Protein AF-A0A509LQJ0-F1 (afdb_monomer)

Structure (mmCIF, N/CA/C/O backbone):
data_AF-A0A509LQJ0-F1
#
_entry.id   AF-A0A509LQJ0-F1
#
loop_
_atom_site.group_PDB
_ato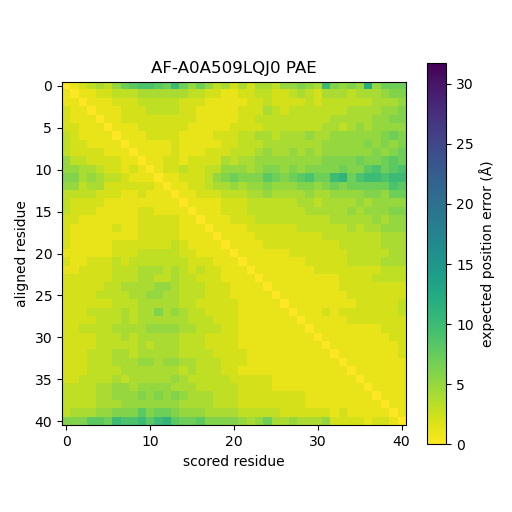m_site.id
_atom_site.type_symbol
_atom_site.label_atom_id
_atom_site.label_alt_id
_atom_site.label_comp_id
_atom_site.label_asym_id
_atom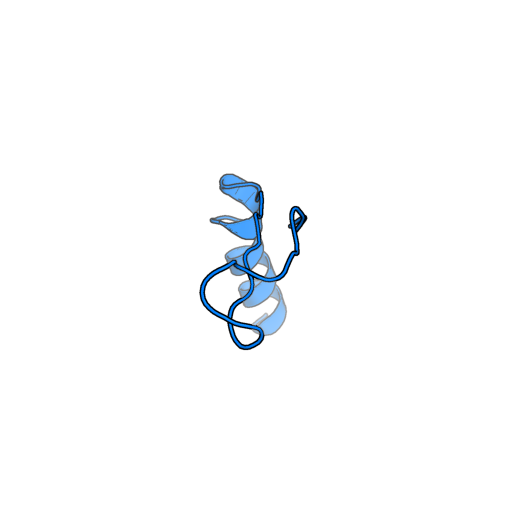_site.label_entity_id
_atom_site.label_seq_id
_atom_site.pdbx_PDB_ins_code
_atom_site.Cartn_x
_atom_site.Cartn_y
_atom_site.Cartn_z
_atom_site.occupancy
_atom_site.B_iso_or_equiv
_atom_site.auth_seq_id
_atom_site.auth_comp_id
_ato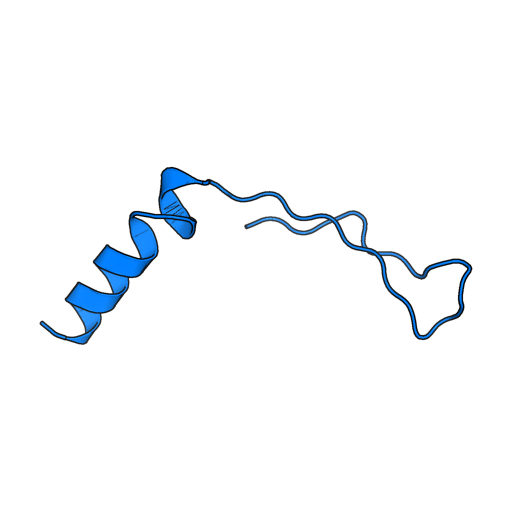m_site.auth_asym_id
_atom_site.auth_atom_id
_atom_site.pdbx_PDB_model_num
ATOM 1 N N . VAL A 1 1 ? 1.148 6.541 0.354 1.00 82.94 1 VAL A N 1
ATOM 2 C CA . VAL A 1 1 ? 2.066 5.384 0.259 1.00 82.94 1 VAL A CA 1
ATOM 3 C C . VAL A 1 1 ? 2.754 5.462 -1.101 1.00 82.94 1 VAL A C 1
ATOM 5 O O . VAL A 1 1 ? 2.096 5.163 -2.093 1.00 82.94 1 VAL A O 1
ATOM 8 N N . PRO A 1 2 ? 3.972 6.029 -1.194 1.00 95.75 2 PRO A N 1
ATOM 9 C CA . PRO A 1 2 ? 4.681 6.183 -2.465 1.00 95.75 2 PRO A CA 1
ATOM 10 C C . PRO A 1 2 ? 5.084 4.835 -3.068 1.00 95.75 2 PRO A C 1
ATOM 12 O O . PRO A 1 2 ? 5.593 3.971 -2.358 1.00 95.75 2 PRO A O 1
ATOM 15 N N . VAL A 1 3 ? 4.928 4.712 -4.387 1.00 98.25 3 VAL A N 1
ATOM 16 C CA . VAL A 1 3 ? 5.404 3.582 -5.195 1.00 98.25 3 VAL A CA 1
ATOM 17 C C . VAL A 1 3 ? 6.334 4.124 -6.278 1.00 98.25 3 VAL A C 1
ATOM 19 O O . VAL A 1 3 ? 6.007 5.094 -6.956 1.00 98.25 3 VAL A O 1
ATOM 22 N N . GLY A 1 4 ? 7.500 3.510 -6.442 1.00 98.12 4 GLY A N 1
ATOM 23 C CA . GLY A 1 4 ? 8.506 3.877 -7.432 1.00 98.12 4 GLY A CA 1
ATOM 24 C C . GLY A 1 4 ? 9.249 2.656 -7.967 1.00 98.12 4 GLY A C 1
ATOM 25 O O . GLY A 1 4 ? 8.820 1.520 -7.776 1.00 98.12 4 GLY A O 1
ATOM 26 N N . ARG A 1 5 ? 10.371 2.891 -8.665 1.00 97.44 5 ARG A N 1
ATOM 27 C CA . ARG A 1 5 ? 11.175 1.837 -9.328 1.00 97.44 5 ARG A CA 1
ATOM 28 C C . ARG A 1 5 ? 10.353 0.951 -10.276 1.00 97.44 5 ARG A C 1
ATOM 30 O O . ARG A 1 5 ? 10.662 -0.222 -10.448 1.00 97.44 5 ARG A O 1
ATOM 37 N N . ILE A 1 6 ? 9.330 1.537 -10.897 1.00 98.00 6 ILE A N 1
ATOM 38 C CA . ILE A 1 6 ? 8.429 0.842 -11.811 1.00 98.00 6 ILE A CA 1
ATOM 39 C C . ILE A 1 6 ? 9.158 0.598 -13.134 1.00 98.00 6 ILE A C 1
ATOM 41 O O . ILE A 1 6 ? 9.468 1.550 -13.848 1.00 98.00 6 ILE A O 1
ATOM 45 N N . ARG A 1 7 ? 9.454 -0.666 -13.454 1.00 97.38 7 ARG A N 1
ATOM 46 C CA . ARG A 1 7 ? 10.050 -1.059 -14.745 1.00 97.38 7 ARG A CA 1
ATOM 47 C C . ARG A 1 7 ? 9.706 -2.499 -15.120 1.00 97.38 7 ARG A C 1
ATOM 49 O O . ARG A 1 7 ? 9.411 -3.313 -14.245 1.00 97.38 7 ARG A O 1
ATOM 56 N N . LYS A 1 8 ? 9.794 -2.814 -16.415 1.00 98.19 8 LYS A N 1
ATOM 57 C CA . LYS A 1 8 ? 9.715 -4.191 -16.923 1.00 98.19 8 LYS A CA 1
ATOM 58 C C . LYS A 1 8 ? 10.908 -5.016 -16.434 1.00 98.19 8 LYS A C 1
ATOM 60 O O . LYS A 1 8 ? 12.007 -4.481 -16.257 1.00 98.19 8 LYS A O 1
ATOM 65 N N . MET A 1 9 ? 10.681 -6.297 -16.167 1.00 97.88 9 MET A N 1
ATOM 66 C CA . MET A 1 9 ? 11.726 -7.230 -15.743 1.00 97.88 9 MET A CA 1
ATOM 67 C C . MET A 1 9 ? 12.326 -7.961 -16.945 1.00 97.88 9 MET A C 1
ATOM 69 O O . MET A 1 9 ? 11.659 -8.188 -17.945 1.00 97.88 9 MET A O 1
ATOM 73 N N . ASN A 1 10 ? 13.565 -8.434 -16.805 1.00 97.12 10 ASN A N 1
ATOM 74 C CA . ASN A 1 10 ? 14.238 -9.226 -17.846 1.00 97.12 10 ASN A CA 1
ATOM 75 C C . ASN A 1 10 ? 13.595 -10.613 -18.081 1.00 97.12 10 ASN A C 1
ATOM 77 O O . ASN A 1 10 ? 14.027 -11.338 -18.967 1.00 97.12 10 ASN A O 1
ATOM 81 N N . LEU A 1 11 ? 12.599 -10.993 -17.271 1.00 96.94 11 LEU A N 1
ATOM 82 C CA . LEU A 1 11 ? 11.829 -12.237 -17.392 1.00 96.94 11 LEU A CA 1
ATOM 83 C C . LEU A 1 11 ? 10.812 -12.199 -18.545 1.00 96.94 11 LEU A C 1
ATOM 85 O O . LEU A 1 11 ? 10.328 -13.248 -18.954 1.00 96.94 11 LEU A O 1
ATOM 89 N N . GLY A 1 12 ? 10.479 -11.007 -19.045 1.00 96.31 12 GLY A N 1
ATOM 90 C CA . GLY A 1 12 ? 9.494 -10.801 -20.103 1.00 96.31 12 GLY A CA 1
ATOM 91 C C . GLY A 1 12 ? 8.621 -9.578 -19.835 1.00 96.31 12 GLY A C 1
ATOM 92 O O . GLY A 1 12 ? 8.525 -9.097 -18.702 1.00 96.31 12 GLY A O 1
ATOM 93 N N . ASP A 1 13 ? 7.959 -9.090 -20.883 1.00 96.19 13 ASP A N 1
ATOM 94 C CA . ASP A 1 13 ? 7.143 -7.872 -20.828 1.00 96.19 13 ASP A CA 1
ATOM 95 C C . ASP A 1 13 ? 5.898 -8.004 -19.942 1.00 96.19 13 ASP A C 1
ATOM 97 O O . ASP A 1 13 ? 5.336 -6.991 -19.520 1.00 96.19 13 ASP A O 1
ATOM 101 N N . ASP A 1 14 ? 5.505 -9.221 -19.577 1.00 98.00 14 ASP A N 1
ATOM 102 C CA . ASP A 1 14 ? 4.397 -9.473 -18.652 1.00 98.00 14 ASP A CA 1
ATOM 103 C C . ASP A 1 14 ? 4.773 -9.234 -17.179 1.00 98.00 14 ASP A C 1
ATOM 105 O O . ASP A 1 14 ? 3.901 -9.173 -16.312 1.00 98.00 14 ASP A O 1
ATOM 109 N N . TYR A 1 15 ? 6.062 -9.038 -16.875 1.00 97.81 15 TYR A N 1
ATOM 110 C CA . TYR A 1 15 ? 6.559 -8.882 -15.509 1.00 97.81 15 TYR A CA 1
ATOM 111 C C . TYR A 1 15 ? 6.995 -7.445 -15.212 1.00 97.81 15 TYR A C 1
ATOM 113 O O . TYR A 1 15 ? 7.795 -6.838 -15.931 1.00 97.81 15 TYR A O 1
ATOM 121 N N . LEU A 1 16 ? 6.506 -6.907 -14.093 1.00 98.06 16 LEU A N 1
ATOM 122 C CA . LEU A 1 16 ? 6.809 -5.562 -13.611 1.00 98.06 16 LEU A CA 1
ATOM 123 C C . LEU A 1 16 ? 7.406 -5.638 -12.205 1.00 98.06 16 LEU A C 1
ATOM 125 O O . LEU A 1 16 ? 6.868 -6.312 -11.331 1.00 98.06 16 LEU A O 1
ATOM 129 N N . THR A 1 17 ? 8.488 -4.901 -11.969 1.00 97.81 17 THR A N 1
ATOM 130 C CA . THR A 1 17 ? 8.979 -4.642 -10.611 1.00 97.81 17 THR A CA 1
ATOM 131 C C . THR A 1 17 ? 8.501 -3.274 -10.145 1.00 97.81 17 THR A C 1
ATOM 133 O O . THR A 1 17 ? 8.382 -2.344 -10.944 1.00 97.81 17 THR A O 1
ATOM 136 N N . CYS A 1 18 ? 8.219 -3.152 -8.853 1.00 98.25 18 CYS A N 1
ATOM 137 C CA . CYS A 1 18 ? 7.903 -1.903 -8.182 1.00 98.25 18 CYS A CA 1
ATOM 138 C C . CYS A 1 18 ? 8.407 -1.961 -6.735 1.00 98.25 18 CYS A C 1
ATOM 140 O O . CYS A 1 18 ? 8.597 -3.036 -6.165 1.00 98.25 18 CYS A O 1
ATOM 142 N N . PHE A 1 19 ? 8.647 -0.795 -6.144 1.00 98.38 19 PHE A N 1
ATOM 143 C CA . PHE A 1 19 ? 9.068 -0.657 -4.756 1.00 98.38 19 PHE A CA 1
ATOM 144 C C . PHE A 1 19 ? 8.215 0.400 -4.072 1.00 98.38 19 PHE A C 1
ATOM 146 O O . PHE A 1 19 ? 8.070 1.507 -4.589 1.00 98.38 19 PHE A O 1
ATOM 153 N N . SER A 1 20 ? 7.663 0.066 -2.911 1.00 98.12 20 SER A N 1
ATOM 154 C CA . SER A 1 20 ? 6.771 0.942 -2.161 1.00 98.12 20 SER A CA 1
ATOM 155 C C . SER A 1 20 ? 7.305 1.170 -0.756 1.00 98.12 20 SER A C 1
ATOM 157 O O . SER A 1 20 ? 7.861 0.260 -0.148 1.00 98.1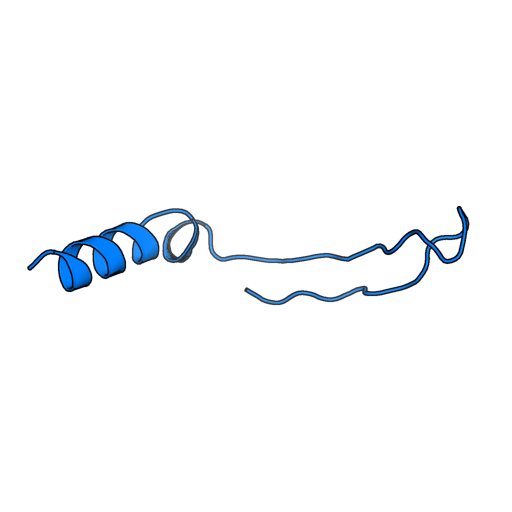2 20 SER A O 1
ATOM 159 N N . VAL A 1 21 ? 7.083 2.369 -0.223 1.00 98.06 21 VAL A N 1
ATOM 160 C CA . VAL A 1 21 ? 7.329 2.689 1.191 1.00 98.06 21 VAL A CA 1
ATOM 161 C C . VAL A 1 21 ? 6.017 3.142 1.814 1.00 98.06 21 VAL A C 1
ATOM 163 O O . VAL A 1 21 ? 5.221 3.833 1.178 1.00 98.06 21 VAL A O 1
ATOM 166 N N . GLY A 1 22 ? 5.773 2.744 3.056 1.00 97.56 22 GLY A N 1
ATOM 167 C CA . GLY A 1 22 ? 4.590 3.130 3.811 1.00 97.56 22 GLY A CA 1
ATOM 168 C C . GLY A 1 22 ? 4.948 3.466 5.249 1.00 97.56 22 GLY A C 1
ATOM 169 O O . GLY A 1 22 ? 5.942 2.975 5.777 1.00 97.56 22 GLY A O 1
ATOM 170 N N . ASP A 1 23 ? 4.126 4.308 5.865 1.00 98.25 23 ASP A N 1
ATOM 171 C CA . ASP A 1 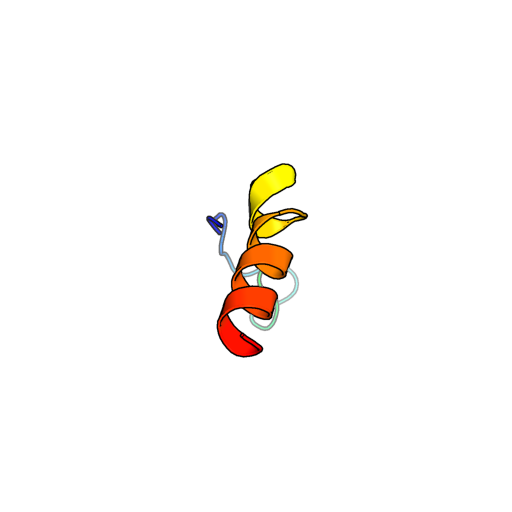23 ? 4.194 4.558 7.299 1.00 98.25 23 ASP A CA 1
ATOM 172 C C . ASP A 1 23 ? 3.508 3.405 8.048 1.00 98.25 23 ASP A C 1
ATOM 174 O O . ASP A 1 23 ? 2.333 3.108 7.801 1.00 98.25 23 ASP A O 1
ATOM 178 N N . GLN A 1 24 ? 4.256 2.750 8.939 1.00 98.31 24 GLN A N 1
ATOM 179 C CA . GLN A 1 24 ? 3.801 1.573 9.675 1.00 98.31 24 GLN A CA 1
ATOM 180 C C . GLN A 1 24 ? 2.693 1.895 10.685 1.00 98.31 24 GLN A C 1
ATOM 182 O O . GLN A 1 24 ? 1.786 1.086 10.861 1.00 98.31 24 GLN A O 1
ATOM 187 N N . LEU A 1 25 ? 2.756 3.043 11.363 1.00 98.38 25 LEU A N 1
ATOM 188 C CA . LEU A 1 25 ? 1.841 3.359 12.462 1.00 98.38 25 LEU A CA 1
ATOM 189 C C . LEU A 1 25 ? 0.584 4.089 11.987 1.00 98.38 25 LEU A C 1
ATOM 191 O O . LEU A 1 25 ? -0.459 3.989 12.629 1.00 98.38 25 LEU A O 1
ATOM 195 N N . LEU A 1 26 ? 0.641 4.773 10.846 1.00 98.12 26 LEU A N 1
ATOM 196 C CA . LEU A 1 26 ? -0.532 5.363 10.213 1.00 98.12 26 LEU A CA 1
ATOM 197 C C . LEU A 1 26 ? -1.294 4.298 9.423 1.00 98.12 26 LEU A C 1
ATOM 199 O O . LEU A 1 26 ? -2.192 3.644 9.948 1.00 98.12 26 LEU A O 1
ATOM 203 N N . TRP A 1 27 ? -0.931 4.092 8.158 1.00 97.75 27 TRP A N 1
ATOM 204 C CA . TRP A 1 27 ? -1.674 3.214 7.254 1.00 97.75 27 TRP A CA 1
ATOM 205 C C . TRP A 1 27 ? -1.552 1.732 7.617 1.00 97.75 27 TRP A C 1
ATOM 207 O O . TRP A 1 27 ? -2.458 0.968 7.297 1.00 97.75 27 TRP A O 1
ATOM 217 N N . GLY A 1 28 ? -0.474 1.337 8.301 1.00 96.88 28 GLY A N 1
ATOM 218 C CA . GLY A 1 28 ? -0.312 -0.017 8.829 1.00 96.88 28 GLY A CA 1
ATOM 219 C C . GLY A 1 28 ? -1.008 -0.279 10.172 1.00 96.88 28 GLY A C 1
ATOM 220 O O . GLY A 1 28 ? -1.077 -1.441 10.566 1.00 96.88 28 GLY A O 1
ATOM 221 N N . ALA A 1 29 ? -1.531 0.747 10.866 1.00 97.88 29 ALA A N 1
ATOM 222 C CA . ALA A 1 29 ? -2.186 0.565 12.168 1.00 97.88 29 ALA A CA 1
ATOM 223 C C . ALA A 1 29 ? -3.369 1.521 12.435 1.00 97.88 29 ALA A C 1
ATOM 225 O O . ALA A 1 29 ? -4.519 1.084 12.431 1.00 97.88 29 ALA A O 1
ATOM 226 N N . ALA A 1 30 ? -3.120 2.810 12.691 1.00 98.38 30 ALA A N 1
ATOM 227 C CA . ALA A 1 30 ? -4.125 3.726 13.245 1.00 98.38 30 ALA A CA 1
ATOM 228 C C . ALA A 1 30 ? -5.173 4.213 12.227 1.00 98.38 30 ALA A C 1
ATOM 230 O O . ALA A 1 30 ? -6.358 4.339 12.547 1.00 98.38 30 ALA A O 1
ATOM 231 N N . GLU A 1 31 ? -4.754 4.487 10.994 1.00 98.38 31 GLU A N 1
ATOM 232 C CA . GLU A 1 31 ? -5.599 5.147 9.997 1.00 98.38 31 GLU A CA 1
ATOM 233 C C . GLU A 1 31 ? -6.762 4.267 9.491 1.00 98.38 31 GLU A C 1
ATOM 235 O O . GLU A 1 31 ? -7.873 4.788 9.340 1.00 98.38 31 GLU A O 1
ATOM 240 N N . PRO A 1 32 ? -6.594 2.940 9.297 1.00 98.44 32 PRO A N 1
ATOM 241 C CA . PRO A 1 32 ? -7.718 2.047 9.017 1.00 98.44 32 PRO A CA 1
ATOM 242 C C . PRO A 1 32 ? -8.788 2.064 10.114 1.00 98.44 32 PRO A C 1
ATOM 244 O O . PRO A 1 32 ? -9.969 2.194 9.801 1.00 98.44 32 PRO A O 1
ATOM 247 N N . LEU A 1 33 ? -8.392 2.003 11.392 1.00 98.56 33 LEU A N 1
ATOM 248 C CA . LEU A 1 33 ? -9.334 2.001 12.518 1.00 98.56 33 LEU A CA 1
ATOM 249 C C . LEU A 1 33 ? -10.155 3.291 12.558 1.00 98.56 33 LEU A C 1
ATOM 251 O O . LEU A 1 33 ? -11.383 3.243 12.614 1.00 98.56 33 LEU A O 1
ATOM 25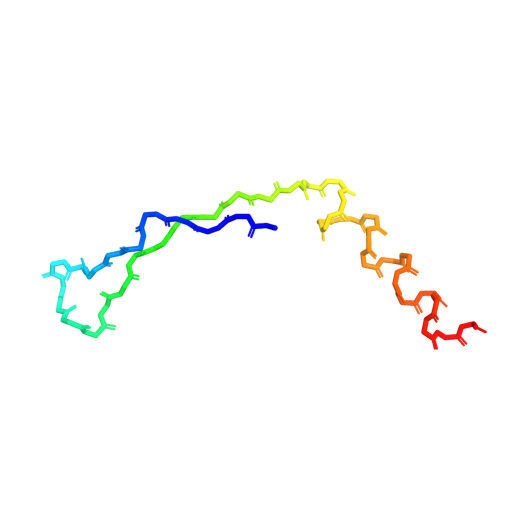5 N N . ARG A 1 34 ? -9.486 4.445 12.445 1.00 98.62 34 ARG A N 1
ATOM 256 C CA . ARG A 1 34 ? -10.144 5.757 12.401 1.00 98.62 34 ARG A CA 1
ATOM 257 C C . ARG A 1 34 ? -11.165 5.844 11.263 1.00 98.62 34 ARG A C 1
ATOM 259 O O . ARG A 1 34 ? -12.271 6.339 11.465 1.00 98.62 34 ARG A O 1
ATOM 266 N N . ARG A 1 35 ? -10.809 5.365 10.065 1.00 98.69 35 ARG A N 1
ATOM 267 C CA . ARG A 1 35 ? -11.701 5.397 8.894 1.00 98.69 35 ARG A CA 1
ATOM 268 C C . ARG A 1 35 ? -12.907 4.478 9.058 1.00 98.69 35 ARG A C 1
ATOM 270 O O . ARG A 1 35 ? -13.994 4.886 8.677 1.00 98.69 35 ARG A O 1
ATOM 277 N N . ILE A 1 36 ? -12.729 3.283 9.620 1.00 98.75 36 ILE A N 1
ATOM 278 C CA . ILE A 1 36 ? -13.842 2.353 9.854 1.00 98.75 36 ILE A CA 1
ATOM 279 C C . ILE A 1 36 ? -14.820 2.912 10.888 1.00 98.75 36 ILE A C 1
ATOM 281 O O . ILE A 1 36 ? -16.024 2.869 10.654 1.00 98.75 36 ILE A O 1
ATOM 285 N N . LEU A 1 37 ? -14.327 3.498 11.982 1.00 98.56 37 LEU 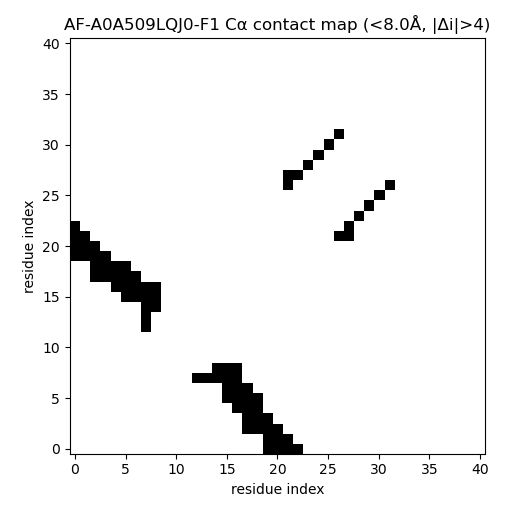A N 1
ATOM 286 C CA . LEU A 1 37 ? -15.198 4.129 12.978 1.00 98.56 37 LEU A CA 1
ATOM 287 C C . LEU A 1 37 ? -16.042 5.254 12.364 1.00 98.56 37 LEU A C 1
ATOM 289 O O . LEU A 1 37 ? -17.245 5.267 12.575 1.00 98.56 37 LEU A O 1
ATOM 293 N N . ASN A 1 38 ? -15.450 6.111 11.527 1.00 98.44 38 ASN A N 1
ATOM 294 C CA . ASN A 1 38 ? -16.169 7.180 10.816 1.00 98.44 38 ASN A CA 1
ATOM 295 C C . ASN A 1 38 ? -17.154 6.690 9.736 1.00 98.44 38 ASN A C 1
ATOM 297 O O . ASN A 1 38 ? -17.896 7.498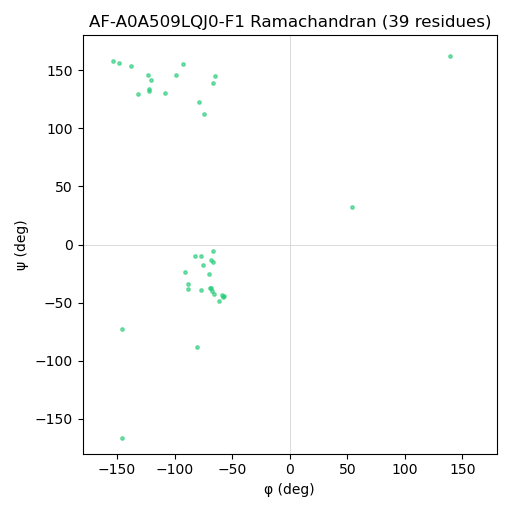 9.187 1.00 98.44 38 ASN A O 1
ATOM 301 N N . ILE A 1 39 ? -17.093 5.417 9.338 1.00 98.44 39 ILE A N 1
ATOM 302 C CA . ILE A 1 39 ? -18.066 4.826 8.407 1.00 98.44 39 ILE A CA 1
ATOM 303 C C . ILE A 1 39 ? -19.268 4.269 9.178 1.00 98.44 39 ILE A C 1
ATOM 305 O O . ILE A 1 39 ? -20.378 4.271 8.655 1.00 98.44 39 ILE A O 1
ATOM 309 N N . ILE A 1 40 ? -19.037 3.747 10.385 1.00 98.44 40 ILE A N 1
ATOM 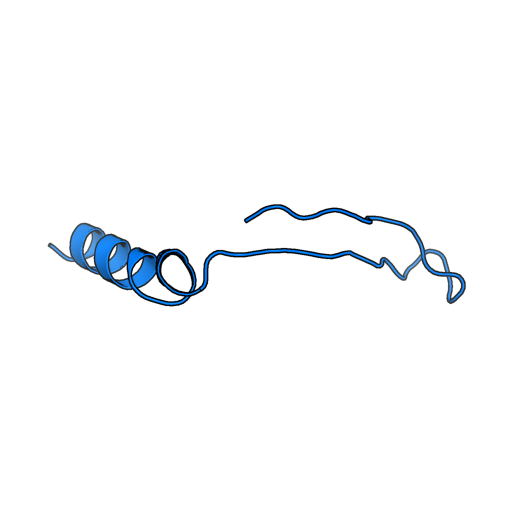310 C CA . ILE A 1 40 ? -20.053 3.060 11.191 1.00 98.44 40 ILE A CA 1
ATOM 311 C C . ILE A 1 40 ? -20.838 4.038 12.077 1.00 98.44 40 ILE A C 1
ATOM 313 O O . ILE A 1 40 ? -22.035 3.830 12.276 1.00 98.44 40 ILE A O 1
ATOM 317 N N . LEU A 1 41 ? -20.159 5.044 12.636 1.00 96.56 41 LEU A N 1
ATOM 318 C CA . LEU A 1 41 ? -20.717 6.063 13.532 1.00 96.56 41 LEU A CA 1
ATOM 319 C C . LEU A 1 41 ? -21.119 7.316 12.751 1.00 96.56 41 LEU A C 1
ATOM 321 O O . LEU A 1 41 ? -22.208 7.848 13.055 1.00 96.56 41 LEU A O 1
#

Foldseek 3Di:
DDKDPWDADPVDNVDIDIDDDDDCPCPVHDPVVVVVVVVVD

pLDDT: mean 97.52, std 2.41, range [82.94, 98.75]

Mean predicted aligned error: 2.75 Å

Secondary structure (DSSP, 8-state):
--EEEEEEETTEEEEEEEEE---TTIIIIIHHHHHHHHHH-

Radius of gyration: 16.19 Å; Cα contacts (8 Å, |Δi|>4): 39; chains: 1; bounding box: 35×19×34 Å

Sequence (41 aa):
VPVGRIRKMNLGDDYLTCFSVGDQLLWGAAEPLRRILNIIL

Solvent-accessible surface area (backbone atoms only — not comparable to full-atom values): 2629 Å² total; per-residue (Å²): 116,59,72,43,77,72,43,72,39,97,90,36,88,92,38,72,43,70,47,72,54,71,58,60,66,43,77,66,51,50,48,56,54,55,52,51,50,69,72,78,108